Protein AF-A0A9E4SCG1-F1 (afdb_monomer_lite)

Sequence (57 aa):
MLSPGDDPRPPVGALDTSKTYTATFKTEAGEFEVLLFDDEAPLTVENFINLATIGFY

Radius of gyration: 11.78 Å; chains: 1; bounding box: 22×25×28 Å

pLDDT: mean 97.61, std 0.9, range [94.5, 98.62]

Structure (mmCIF, N/CA/C/O backbone):
data_AF-A0A9E4SCG1-F1
#
_entry.id   AF-A0A9E4SCG1-F1
#
loop_
_atom_site.group_PDB
_atom_site.id
_atom_site.type_symbol
_atom_site.label_atom_id
_atom_site.label_alt_id
_atom_site.label_comp_id
_atom_site.label_asym_id
_atom_site.label_entity_id
_atom_site.label_seq_id
_atom_site.pdbx_PDB_ins_code
_atom_site.Cartn_x
_atom_site.Cartn_y
_atom_site.Cartn_z
_atom_site.occupancy
_atom_site.B_iso_or_equiv
_atom_site.auth_seq_id
_atom_site.auth_comp_id
_atom_site.auth_asym_id
_atom_site.auth_atom_id
_atom_site.pdbx_PDB_model_num
ATOM 1 N N . MET A 1 1 ? 6.757 5.331 -6.472 1.00 94.69 1 MET A N 1
ATOM 2 C CA . MET A 1 1 ? 5.960 5.292 -5.230 1.00 94.69 1 MET A CA 1
ATOM 3 C C . MET A 1 1 ? 5.998 6.654 -4.567 1.00 94.69 1 MET A C 1
ATOM 5 O O . MET A 1 1 ? 7.043 7.297 -4.628 1.00 94.69 1 MET A O 1
ATOM 9 N N . LEU A 1 2 ? 4.870 7.103 -4.016 1.00 96.88 2 LEU A N 1
ATOM 10 C CA . LEU A 1 2 ? 4.784 8.339 -3.234 1.00 96.88 2 LEU A CA 1
ATOM 11 C C . LEU A 1 2 ? 5.390 8.156 -1.840 1.00 96.88 2 LEU A C 1
ATOM 13 O O . LEU A 1 2 ? 5.456 7.040 -1.329 1.00 96.88 2 LEU A O 1
ATOM 17 N N . SER A 1 3 ? 5.823 9.263 -1.246 1.00 96.88 3 SER A N 1
ATOM 18 C CA . SER A 1 3 ? 6.339 9.357 0.120 1.00 96.88 3 SER A CA 1
ATOM 19 C C . SER A 1 3 ? 5.466 10.291 0.965 1.00 96.88 3 SER A C 1
ATOM 21 O O . SER A 1 3 ? 4.787 11.152 0.403 1.00 96.88 3 SER A O 1
ATOM 23 N N . PRO A 1 4 ? 5.474 10.168 2.306 1.00 97.00 4 PRO A N 1
ATOM 24 C CA . PRO A 1 4 ? 4.714 11.066 3.173 1.00 97.00 4 PRO A CA 1
ATOM 25 C C . PRO A 1 4 ? 4.999 12.544 2.868 1.00 97.00 4 PRO A C 1
ATOM 27 O O . PRO A 1 4 ? 6.155 12.967 2.880 1.00 97.00 4 PRO A O 1
ATOM 30 N N . GLY A 1 5 ? 3.942 13.318 2.608 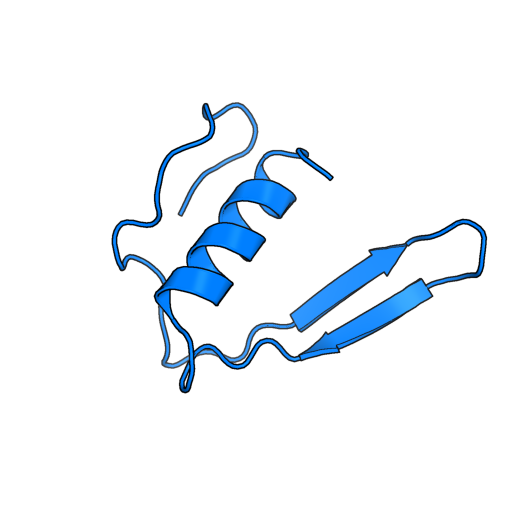1.00 95.31 5 GLY A N 1
ATOM 31 C CA . GLY A 1 5 ? 4.024 14.731 2.217 1.00 95.31 5 GLY A CA 1
ATOM 32 C C . GLY A 1 5 ? 3.960 15.004 0.708 1.00 95.31 5 GLY A C 1
ATOM 33 O O . GLY A 1 5 ? 3.856 16.168 0.333 1.00 95.31 5 GLY A O 1
ATOM 34 N N . ASP A 1 6 ? 3.987 13.974 -0.145 1.00 97.38 6 ASP A N 1
ATOM 35 C CA . ASP A 1 6 ? 3.732 14.126 -1.582 1.00 97.38 6 ASP A CA 1
ATOM 36 C C . ASP A 1 6 ? 2.244 14.407 -1.871 1.00 97.38 6 ASP A C 1
ATOM 38 O O . ASP A 1 6 ? 1.354 13.853 -1.221 1.00 97.38 6 ASP A O 1
ATOM 42 N N . ASP A 1 7 ? 1.970 15.195 -2.916 1.00 97.69 7 ASP A N 1
ATOM 43 C CA . ASP A 1 7 ? 0.613 15.382 -3.440 1.00 97.69 7 ASP A CA 1
ATOM 44 C C . ASP A 1 7 ? 0.096 14.112 -4.153 1.00 97.69 7 ASP A C 1
ATOM 46 O O . ASP A 1 7 ? 0.860 13.423 -4.848 1.00 97.69 7 ASP A O 1
ATOM 50 N N . PRO A 1 8 ? -1.215 13.805 -4.059 1.00 97.06 8 PRO A N 1
ATOM 51 C CA . PRO A 1 8 ? -1.804 12.665 -4.750 1.00 97.06 8 PRO A CA 1
ATOM 52 C C . PRO A 1 8 ? -1.721 12.838 -6.273 1.00 97.06 8 PRO A C 1
ATOM 54 O O . PRO A 1 8 ? -2.058 13.884 -6.829 1.00 97.06 8 PRO A O 1
ATOM 57 N N . ARG A 1 9 ? -1.316 11.772 -6.969 1.00 96.75 9 ARG A N 1
ATOM 58 C CA . ARG A 1 9 ? -1.238 11.717 -8.437 1.00 96.75 9 ARG A CA 1
ATOM 59 C C . ARG A 1 9 ? -1.525 10.305 -8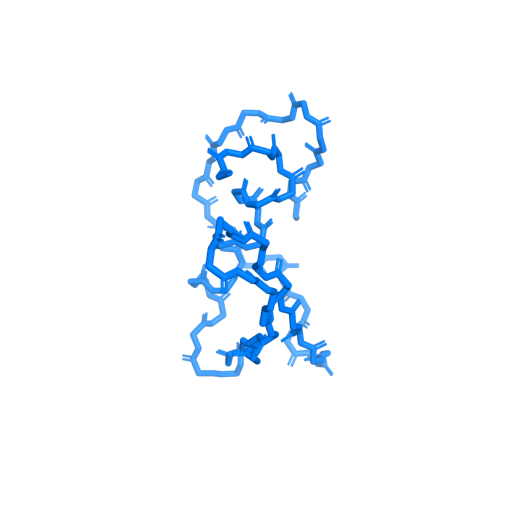.957 1.00 96.75 9 ARG A C 1
ATOM 61 O O . ARG A 1 9 ? -1.361 9.352 -8.194 1.00 96.75 9 ARG A O 1
ATOM 68 N N . PRO A 1 10 ? -1.910 10.157 -10.241 1.00 97.56 10 PRO A N 1
ATOM 69 C CA . PRO A 1 10 ? -2.114 8.847 -10.853 1.00 97.56 10 PRO A CA 1
ATOM 70 C C . PRO A 1 10 ? -0.876 7.937 -10.736 1.00 97.56 10 PRO A C 1
ATOM 72 O O . PRO A 1 10 ? 0.251 8.448 -10.756 1.00 97.56 10 PRO A O 1
ATOM 75 N N . PRO A 1 11 ? -1.063 6.606 -10.644 1.00 97.56 11 PRO A N 1
ATOM 76 C CA . PRO A 1 11 ? 0.038 5.647 -10.641 1.00 97.56 11 PRO A CA 1
ATOM 77 C C . PRO A 1 11 ? 0.812 5.717 -11.960 1.00 97.56 11 PRO A C 1
ATOM 79 O O . PRO A 1 11 ? 0.237 5.963 -13.022 1.00 97.56 11 PRO A O 1
ATOM 82 N N . VAL A 1 12 ? 2.122 5.488 -11.892 1.00 97.62 12 VAL A N 1
ATOM 83 C CA . VAL A 1 12 ? 3.026 5.594 -13.052 1.00 97.62 12 VAL A CA 1
ATOM 84 C C . VAL A 1 12 ? 3.603 4.245 -13.486 1.00 97.62 12 VAL A C 1
ATOM 86 O O . VAL A 1 12 ? 4.415 4.205 -14.407 1.00 97.62 12 VAL A O 1
ATOM 89 N N . GLY A 1 13 ? 3.196 3.145 -12.846 1.00 97.00 13 GLY A N 1
ATOM 90 C CA . GLY A 1 13 ? 3.732 1.808 -13.102 1.00 97.00 13 GLY A CA 1
ATOM 91 C C . GLY A 1 13 ? 5.089 1.579 -12.434 1.00 97.00 13 GLY A C 1
ATOM 92 O O . GLY A 1 13 ? 5.943 0.905 -13.000 1.00 97.00 13 GLY A O 1
ATOM 93 N N . ALA A 1 14 ? 5.316 2.184 -11.263 1.00 96.06 14 ALA A N 1
ATOM 94 C CA . ALA A 1 14 ? 6.564 2.073 -10.503 1.00 96.06 14 ALA A CA 1
ATOM 95 C C . ALA A 1 14 ? 6.536 0.982 -9.414 1.00 96.06 14 ALA A C 1
ATOM 97 O O . ALA A 1 14 ? 7.536 0.812 -8.713 1.00 96.06 14 ALA A O 1
ATOM 98 N N . LEU A 1 15 ? 5.406 0.292 -9.227 1.00 97.31 15 LEU A N 1
ATOM 99 C CA . LEU A 1 15 ? 5.281 -0.812 -8.274 1.00 97.31 15 LEU A CA 1
ATOM 100 C C . LEU A 1 15 ? 6.098 -2.032 -8.732 1.00 97.31 15 LEU A C 1
ATOM 102 O O . LEU A 1 15 ? 6.058 -2.415 -9.898 1.00 97.31 15 LEU A O 1
ATOM 106 N N . ASP A 1 16 ? 6.829 -2.651 -7.805 1.00 97.38 16 ASP A N 1
ATOM 107 C CA . ASP A 1 16 ? 7.600 -3.868 -8.064 1.00 97.38 16 ASP A CA 1
ATOM 108 C C . ASP A 1 16 ? 6.715 -5.104 -7.884 1.00 97.38 16 ASP A C 1
ATOM 110 O O . ASP A 1 16 ? 6.575 -5.617 -6.776 1.00 97.38 16 ASP A O 1
ATOM 114 N N . THR A 1 17 ? 6.154 -5.602 -8.985 1.00 96.81 17 THR A N 1
ATOM 115 C CA . THR A 1 17 ? 5.216 -6.738 -8.986 1.00 96.81 17 THR A CA 1
ATOM 116 C C . THR A 1 17 ? 5.879 -8.106 -8.769 1.00 96.81 17 THR A C 1
ATOM 118 O O . THR A 1 17 ? 5.281 -9.148 -9.022 1.00 96.81 17 THR A O 1
ATOM 121 N N . SER A 1 18 ? 7.165 -8.142 -8.398 1.00 97.38 18 SER A N 1
ATOM 122 C CA . SER A 1 18 ? 7.832 -9.378 -7.961 1.00 97.38 18 SER A CA 1
ATOM 123 C C . SER A 1 18 ? 7.695 -9.622 -6.455 1.00 97.38 18 SER A C 1
ATOM 125 O O . SER A 1 18 ? 8.087 -10.680 -5.956 1.00 97.38 18 SER A O 1
ATOM 127 N N . LYS A 1 19 ? 7.172 -8.634 -5.721 1.00 97.50 19 LYS A N 1
ATOM 128 C CA . LYS A 1 19 ? 6.943 -8.692 -4.278 1.00 97.50 19 LYS A CA 1
ATOM 129 C C . LYS A 1 19 ? 5.503 -9.086 -3.968 1.00 97.50 19 LYS A C 1
ATOM 131 O O . LYS A 1 19 ? 4.642 -9.075 -4.828 1.00 97.50 19 LYS A O 1
ATOM 136 N N . THR A 1 20 ? 5.251 -9.395 -2.702 1.00 97.69 20 THR A N 1
ATOM 137 C CA . THR A 1 20 ? 3.896 -9.545 -2.170 1.00 97.69 20 THR A CA 1
ATOM 138 C C . THR A 1 20 ? 3.590 -8.358 -1.276 1.00 97.69 20 THR A C 1
ATOM 140 O O . THR A 1 20 ? 4.393 -8.017 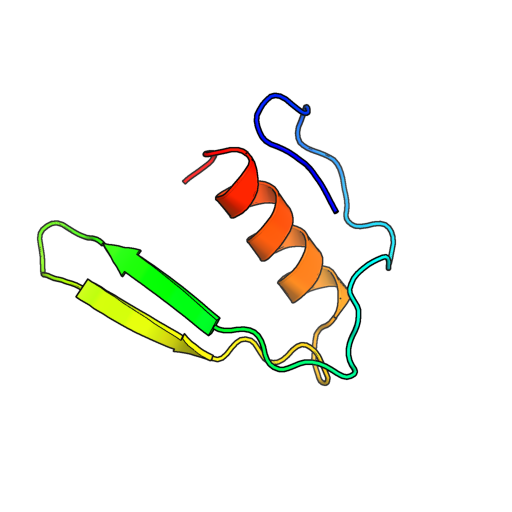-0.402 1.00 97.69 20 THR A O 1
ATOM 143 N N . TYR A 1 21 ? 2.430 -7.745 -1.484 1.00 98.06 21 TYR A N 1
ATOM 144 C CA . TYR A 1 21 ? 1.990 -6.587 -0.720 1.00 98.06 21 TYR A CA 1
ATOM 145 C C . TYR A 1 21 ? 0.759 -6.923 0.112 1.00 98.06 21 TYR A C 1
ATOM 147 O O . TYR A 1 21 ? -0.216 -7.481 -0.389 1.00 98.06 21 TYR A O 1
ATOM 155 N N . THR A 1 22 ? 0.784 -6.529 1.381 1.00 98.31 22 THR A N 1
ATOM 156 C CA . THR A 1 22 ? -0.386 -6.563 2.256 1.00 98.31 22 THR A CA 1
ATOM 157 C C . THR A 1 22 ? -0.645 -5.182 2.843 1.00 98.31 22 THR A C 1
ATOM 159 O O . THR A 1 22 ? 0.244 -4.326 2.885 1.00 98.31 22 THR A O 1
ATOM 162 N N . ALA A 1 23 ? -1.886 -4.941 3.257 1.00 98.12 23 ALA A N 1
ATOM 163 C CA . ALA A 1 23 ? -2.283 -3.714 3.930 1.00 98.12 23 ALA A CA 1
ATOM 164 C C . ALA A 1 23 ? -3.066 -4.031 5.202 1.00 98.12 23 ALA A C 1
ATOM 166 O O . ALA A 1 23 ? -3.987 -4.850 5.199 1.00 98.12 23 ALA A O 1
ATOM 167 N N . THR A 1 24 ? -2.711 -3.345 6.284 1.00 98.31 24 THR A N 1
ATOM 168 C CA . THR A 1 24 ? -3.402 -3.440 7.568 1.00 98.31 24 THR A CA 1
ATOM 169 C C . THR A 1 24 ? -4.405 -2.303 7.690 1.00 98.31 24 THR A C 1
ATOM 171 O O . THR A 1 24 ? -4.030 -1.132 7.704 1.00 98.31 24 THR A O 1
ATOM 174 N N . PHE A 1 25 ? -5.678 -2.649 7.830 1.00 98.00 25 PHE A N 1
ATOM 175 C CA . PHE A 1 25 ? -6.7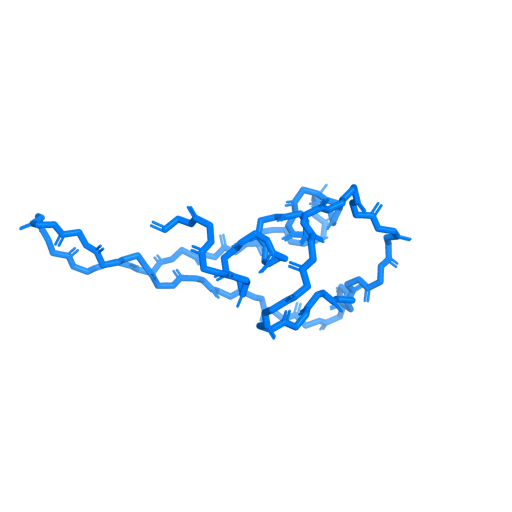55 -1.702 8.075 1.00 98.00 25 PHE A CA 1
ATOM 176 C C . PHE A 1 25 ? -7.055 -1.664 9.567 1.00 98.00 25 PHE A C 1
ATOM 178 O O . PHE A 1 25 ? -7.399 -2.686 10.158 1.00 98.00 25 PHE A O 1
ATOM 185 N N . LYS A 1 26 ? -6.952 -0.478 10.172 1.00 97.94 26 LYS A N 1
ATOM 186 C CA . LYS A 1 26 ? -7.368 -0.232 11.557 1.00 97.94 26 LYS A CA 1
ATOM 187 C C . LYS A 1 26 ? -8.669 0.555 11.532 1.00 97.94 26 LYS A C 1
ATOM 189 O O . LYS A 1 26 ? -8.704 1.677 11.039 1.00 97.94 26 LYS A O 1
ATOM 194 N N . THR A 1 27 ? -9.732 -0.035 12.057 1.00 97.19 27 THR A N 1
ATOM 195 C CA . THR A 1 27 ? -11.059 0.588 12.128 1.00 97.19 27 THR A CA 1
ATOM 196 C C . THR A 1 27 ? -11.577 0.550 13.562 1.00 97.19 27 THR A C 1
ATOM 198 O O . THR A 1 27 ? -11.038 -0.167 14.405 1.00 97.19 27 THR A O 1
ATOM 201 N N . GLU A 1 28 ? -12.668 1.261 13.847 1.00 98.06 28 GLU A N 1
ATOM 202 C CA . GLU A 1 28 ? -13.345 1.169 15.150 1.00 98.06 28 GLU A CA 1
ATOM 203 C C . GLU A 1 28 ? -13.885 -0.245 15.446 1.00 98.06 28 GLU A C 1
ATOM 205 O O . GLU A 1 28 ? -14.060 -0.610 16.606 1.00 98.06 28 GLU A O 1
ATOM 210 N N . ALA A 1 29 ? -14.107 -1.066 14.412 1.00 97.69 29 ALA A N 1
ATOM 211 C CA . ALA A 1 29 ? -14.560 -2.452 14.535 1.00 97.69 29 ALA A CA 1
ATOM 212 C C . ALA A 1 29 ? -13.410 -3.464 14.720 1.00 97.69 29 ALA A C 1
ATOM 214 O O . ALA A 1 29 ? -13.665 -4.661 14.853 1.00 97.69 29 ALA A O 1
ATOM 215 N N . GLY A 1 30 ? -12.156 -3.002 14.728 1.00 98.06 30 GLY A N 1
ATOM 216 C CA . GLY A 1 30 ? -10.967 -3.837 14.866 1.00 98.06 30 GLY A CA 1
ATOM 217 C C . GLY A 1 30 ? -9.992 -3.709 13.697 1.00 98.06 30 GLY A C 1
ATOM 218 O O . GLY A 1 30 ? -10.130 -2.849 12.820 1.00 98.06 30 GLY A O 1
ATOM 219 N N . GLU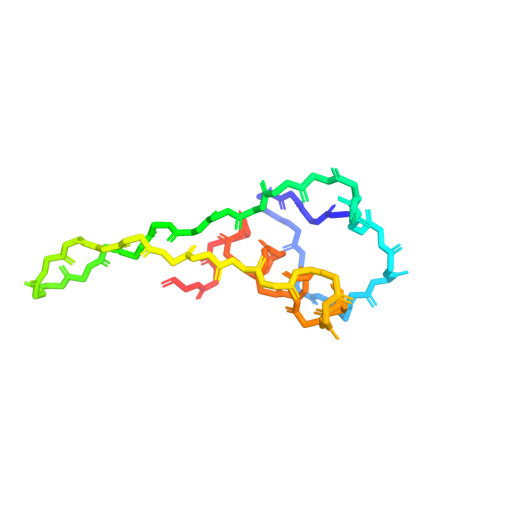 A 1 31 ? -8.984 -4.578 13.723 1.00 98.44 31 GLU A N 1
ATOM 220 C CA . GLU A 1 31 ? -7.881 -4.621 12.766 1.00 98.44 31 GLU A CA 1
ATOM 221 C C . GLU A 1 31 ? -7.972 -5.873 11.891 1.00 98.44 31 GLU A C 1
ATOM 223 O O . GLU A 1 31 ? -8.246 -6.966 12.391 1.00 98.44 31 GLU A O 1
ATOM 228 N N . PHE A 1 32 ? -7.733 -5.716 10.591 1.00 98.44 32 PHE A N 1
ATOM 229 C CA . PHE A 1 32 ? -7.621 -6.833 9.658 1.00 98.44 32 PHE A CA 1
ATOM 230 C C . PHE A 1 32 ? -6.562 -6.556 8.592 1.00 98.44 32 PHE A C 1
ATOM 232 O O . PHE A 1 32 ? -6.252 -5.407 8.273 1.00 98.44 32 PHE A O 1
ATOM 239 N N . GLU A 1 33 ? -6.006 -7.631 8.043 1.00 98.44 33 GLU A N 1
ATOM 240 C CA . GLU A 1 33 ? -5.009 -7.590 6.978 1.00 98.44 33 GLU A CA 1
ATOM 241 C C . GLU A 1 33 ? -5.626 -8.075 5.666 1.00 98.44 33 GLU A C 1
ATOM 243 O O . GLU A 1 33 ? -6.398 -9.036 5.648 1.00 98.44 33 GLU A O 1
ATOM 248 N N . VAL A 1 34 ? -5.282 -7.407 4.565 1.00 98.12 34 VAL A N 1
ATOM 249 C CA . VAL A 1 34 ? -5.671 -7.814 3.211 1.00 98.12 34 VAL A CA 1
ATOM 250 C C . VAL A 1 34 ? -4.442 -8.012 2.336 1.00 98.12 34 VAL A C 1
ATOM 252 O O . VAL A 1 34 ? -3.486 -7.239 2.406 1.00 98.12 34 VAL A O 1
ATOM 255 N N . LEU A 1 35 ? -4.493 -9.037 1.488 1.00 98.56 35 LEU A N 1
ATOM 256 C CA . LEU A 1 35 ? -3.544 -9.252 0.401 1.00 98.56 35 LEU A CA 1
ATOM 257 C C . LEU A 1 35 ? -3.922 -8.365 -0.789 1.00 98.56 35 LEU A C 1
ATOM 259 O O . LEU A 1 35 ? -5.100 -8.261 -1.133 1.00 98.56 35 LEU A O 1
ATOM 263 N N . LEU A 1 36 ? -2.931 -7.736 -1.414 1.00 98.50 36 LEU A N 1
ATOM 264 C CA . LEU A 1 36 ? -3.109 -6.935 -2.621 1.00 98.50 36 LEU A CA 1
ATOM 265 C C . LEU A 1 36 ? -2.630 -7.749 -3.830 1.00 98.50 36 LEU A C 1
ATOM 267 O O . LEU A 1 36 ? -1.495 -8.210 -3.838 1.00 98.50 36 LEU A O 1
ATOM 271 N N . PHE A 1 37 ? -3.490 -7.924 -4.836 1.00 98.31 37 PHE A N 1
ATOM 272 C CA . PHE A 1 37 ? -3.180 -8.679 -6.059 1.00 98.31 37 PHE A CA 1
ATOM 273 C C . PHE A 1 37 ? -2.480 -7.787 -7.091 1.00 98.31 37 PHE A C 1
ATOM 275 O O . PHE A 1 37 ? -3.098 -7.267 -8.025 1.00 98.31 37 PHE A O 1
ATOM 282 N N . ASP A 1 38 ? -1.194 -7.523 -6.868 1.00 97.69 38 ASP A N 1
ATOM 283 C CA . ASP A 1 38 ? -0.376 -6.674 -7.740 1.00 97.69 38 ASP A CA 1
ATOM 284 C C . ASP A 1 38 ? -0.068 -7.310 -9.104 1.00 97.69 38 ASP A C 1
ATOM 286 O O . ASP A 1 38 ? 0.189 -6.589 -10.067 1.00 97.69 38 ASP A O 1
ATOM 290 N N . ASP A 1 39 ? -0.176 -8.632 -9.213 1.00 97.00 39 ASP A N 1
ATOM 291 C CA . ASP A 1 39 ? -0.067 -9.400 -10.453 1.00 97.00 39 ASP A CA 1
ATOM 292 C C . ASP A 1 39 ? -1.308 -9.267 -11.351 1.00 97.00 39 ASP A C 1
ATOM 294 O O . ASP A 1 39 ? -1.189 -9.226 -12.578 1.00 97.00 39 ASP A O 1
ATOM 298 N N . GLU A 1 40 ? -2.496 -9.147 -10.755 1.00 98.12 40 GLU A N 1
ATOM 299 C CA . GLU A 1 40 ? -3.753 -8.953 -11.484 1.00 98.12 40 GLU A CA 1
ATOM 300 C C . GLU A 1 40 ? -4.038 -7.473 -11.792 1.00 98.12 40 GLU A C 1
ATOM 302 O O . GLU A 1 40 ? -4.532 -7.139 -12.873 1.00 98.12 40 GLU A O 1
ATOM 307 N N . ALA A 1 41 ? -3.743 -6.569 -10.849 1.00 98.00 41 ALA A N 1
ATOM 308 C CA . ALA A 1 41 ? -4.132 -5.158 -10.927 1.00 98.00 41 ALA A CA 1
ATOM 309 C C . ALA A 1 41 ? -3.018 -4.186 -10.473 1.00 98.00 41 ALA A C 1
ATOM 311 O O . ALA A 1 41 ? -3.235 -3.375 -9.563 1.00 98.00 41 ALA A O 1
ATOM 312 N N . PRO A 1 42 ? -1.846 -4.176 -11.137 1.00 97.94 42 PRO A N 1
ATOM 313 C CA . PRO A 1 42 ? -0.647 -3.476 -10.659 1.00 97.94 42 PRO A CA 1
ATOM 314 C C . PRO A 1 42 ? -0.844 -1.970 -10.462 1.00 97.94 42 PRO A C 1
ATOM 316 O O . PRO A 1 42 ? -0.416 -1.408 -9.456 1.00 97.94 42 PRO A O 1
ATOM 319 N N . LEU A 1 43 ? -1.540 -1.300 -11.388 1.00 98.44 43 LEU A N 1
ATOM 320 C CA . LEU A 1 43 ? -1.788 0.144 -11.287 1.00 98.44 43 LEU A CA 1
ATOM 321 C C . LEU A 1 43 ? -2.767 0.487 -10.159 1.00 98.44 43 LEU A C 1
ATOM 323 O O . LEU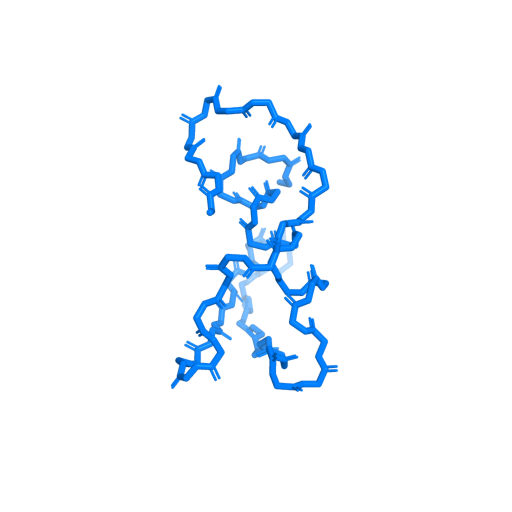 A 1 43 ? -2.612 1.511 -9.495 1.00 98.44 43 LEU A O 1
ATOM 327 N N . THR A 1 44 ? -3.761 -0.368 -9.917 1.00 98.44 44 THR A N 1
ATOM 328 C CA . THR A 1 44 ? -4.727 -0.178 -8.829 1.00 98.44 44 THR A CA 1
ATOM 329 C C . THR A 1 44 ? -4.052 -0.376 -7.477 1.00 98.44 44 THR A C 1
ATOM 331 O O . THR A 1 44 ? -4.249 0.439 -6.574 1.00 98.44 44 THR A O 1
ATOM 334 N N . VAL A 1 45 ? -3.215 -1.411 -7.350 1.00 98.56 45 VAL A N 1
ATOM 335 C CA . VAL A 1 45 ? -2.427 -1.653 -6.137 1.00 98.56 45 VAL A CA 1
ATOM 336 C C . VAL A 1 45 ? -1.440 -0.513 -5.894 1.00 98.56 45 VAL A C 1
ATOM 338 O O . VAL A 1 45 ? -1.377 0.002 -4.778 1.00 98.56 45 VAL A O 1
ATOM 341 N N . GLU A 1 46 ? -0.741 -0.036 -6.929 1.00 98.62 46 GLU A N 1
ATOM 342 C CA . GLU A 1 46 ? 0.142 1.129 -6.815 1.00 98.62 46 GLU A CA 1
ATOM 343 C C . GLU A 1 46 ? -0.620 2.363 -6.318 1.00 98.62 46 GLU A C 1
ATOM 345 O O . GLU A 1 46 ? -0.167 3.041 -5.395 1.00 98.62 46 GLU A O 1
ATOM 350 N N . ASN A 1 47 ? -1.785 2.651 -6.908 1.00 98.56 47 ASN A N 1
ATOM 351 C CA . ASN A 1 47 ? -2.617 3.782 -6.511 1.00 98.56 47 ASN A CA 1
ATOM 352 C C . ASN A 1 47 ? -3.037 3.679 -5.039 1.00 98.56 47 ASN A C 1
ATOM 354 O O . ASN A 1 47 ? -2.911 4.651 -4.297 1.00 98.56 47 ASN A O 1
ATOM 358 N N . PHE A 1 48 ? -3.491 2.502 -4.605 1.00 98.50 48 PHE A N 1
ATOM 359 C CA . PHE A 1 48 ? -3.886 2.269 -3.220 1.00 98.50 48 PHE A CA 1
ATOM 360 C C . PHE A 1 48 ? -2.711 2.460 -2.247 1.00 98.50 48 PHE A C 1
ATOM 362 O O . PHE A 1 48 ? -2.840 3.212 -1.281 1.00 98.50 48 PHE A O 1
ATOM 369 N N . ILE A 1 49 ? -1.548 1.858 -2.531 1.00 98.06 49 ILE A N 1
ATOM 370 C CA . ILE A 1 49 ? -0.346 2.003 -1.695 1.00 98.06 49 ILE A CA 1
ATOM 371 C C . ILE A 1 49 ? 0.089 3.467 -1.625 1.00 98.06 49 ILE A C 1
ATOM 373 O O . ILE A 1 49 ? 0.411 3.952 -0.544 1.00 98.06 49 ILE A O 1
ATOM 377 N N . ASN A 1 50 ? 0.079 4.186 -2.750 1.00 98.19 50 ASN A N 1
ATOM 378 C CA . ASN A 1 50 ? 0.439 5.601 -2.793 1.00 98.19 50 ASN A CA 1
ATOM 379 C C . ASN A 1 50 ? -0.484 6.439 -1.895 1.00 98.19 50 ASN A C 1
ATOM 381 O O . ASN A 1 50 ? 0.016 7.186 -1.059 1.00 98.19 50 ASN A O 1
ATOM 385 N N . LEU A 1 51 ? -1.807 6.285 -2.021 1.00 98.44 51 LEU A N 1
ATOM 386 C CA . LEU A 1 51 ? -2.781 7.025 -1.210 1.00 98.44 51 LEU A CA 1
ATOM 387 C C . LEU A 1 51 ? -2.675 6.687 0.286 1.00 98.44 51 LEU A C 1
ATOM 389 O O . LEU A 1 51 ? -2.695 7.588 1.122 1.00 98.44 51 LEU A O 1
ATOM 393 N N . ALA A 1 52 ? -2.495 5.410 0.630 1.00 98.00 52 ALA A N 1
ATOM 394 C CA . ALA A 1 52 ? -2.285 4.995 2.015 1.00 98.00 52 ALA A CA 1
ATOM 395 C C . ALA A 1 52 ? -0.967 5.547 2.592 1.00 98.00 52 ALA A C 1
ATOM 397 O O . ALA A 1 52 ? -0.939 6.039 3.716 1.00 98.00 52 ALA A O 1
ATOM 398 N N . THR A 1 53 ? 0.120 5.527 1.813 1.00 97.44 53 THR A N 1
ATOM 399 C CA . THR A 1 53 ? 1.455 5.986 2.247 1.00 97.44 53 THR A CA 1
ATOM 400 C C . THR A 1 53 ? 1.488 7.482 2.554 1.00 97.44 53 THR A C 1
ATOM 402 O O . THR A 1 53 ? 2.182 7.901 3.480 1.00 97.44 53 THR A O 1
ATOM 405 N N . ILE A 1 54 ? 0.735 8.296 1.807 1.00 98.00 54 ILE A N 1
ATOM 406 C CA . ILE A 1 54 ? 0.638 9.743 2.057 1.00 98.00 54 ILE A CA 1
ATOM 407 C C . ILE A 1 54 ? -0.381 10.107 3.151 1.00 98.00 54 ILE A C 1
ATOM 409 O O . ILE A 1 54 ? -0.517 11.285 3.470 1.00 98.00 54 ILE A O 1
ATOM 413 N N . GLY A 1 55 ? -1.079 9.125 3.735 1.00 96.50 55 GLY A N 1
ATOM 414 C CA . GLY A 1 55 ? -2.061 9.344 4.802 1.00 96.50 55 GLY A CA 1
ATOM 415 C C . GLY A 1 55 ? -3.405 9.891 4.319 1.00 96.50 55 GLY A C 1
ATOM 416 O O . GLY A 1 55 ? -4.028 10.682 5.021 1.00 96.50 55 GLY A O 1
ATOM 417 N N . PHE A 1 56 ? -3.837 9.527 3.107 1.00 96.69 56 PHE A N 1
ATOM 418 C CA . PHE A 1 56 ? -5.128 9.964 2.566 1.00 96.69 56 PHE A CA 1
ATOM 419 C C . PHE A 1 56 ? -6.335 9.288 3.246 1.00 96.69 56 PHE A C 1
ATOM 421 O O . PHE A 1 56 ? -7.386 9.916 3.375 1.00 96.69 56 PHE A O 1
ATOM 428 N N . TYR A 1 57 ? -6.190 8.016 3.634 1.00 94.50 57 TYR A N 1
ATOM 429 C CA . TYR A 1 57 ? -7.196 7.219 4.352 1.00 94.50 57 TYR A CA 1
ATOM 430 C C . TYR A 1 57 ? -6.912 7.218 5.852 1.00 94.50 57 TYR A C 1
ATOM 432 O O . TYR A 1 57 ? -7.898 7.249 6.621 1.00 94.50 57 TYR A O 1
#

Foldseek 3Di:
DAAAPDDQDFADLPDDQVDWDKDWDQDPVGIDIDTDNCVVPVRVSRNVCNCVRNPVD

Secondary structure (DSSP, 8-state):
---TTPPP----S---TTS-EEEEEEETTEEEEEEE-TTT-HHHHHHHHHHHHTT--